Protein AF-A0A2V6E6B3-F1 (afdb_monomer)

pLDDT: mean 94.75, std 5.18, range [62.38, 98.31]

Sequence (68 aa):
MGDFNRDQPTRAQLESCEELIRYLRQRCGKIENHFAIVRPHREMNPPRWPTDCPGDAFPYSWFKRFGE

Solvent-accessible surface area (backbone atoms only — not comparable to full-atom values): 4218 Å² total; per-residue (Å²): 140,80,63,16,66,79,40,66,77,52,70,67,55,54,54,52,51,49,53,50,50,53,51,47,38,66,74,73,41,60,58,96,89,36,64,76,68,53,75,56,54,44,80,68,44,57,85,94,52,78,54,68,44,73,24,77,47,38,68,70,74,61,42,64,82,39,49,132

Secondary structure (DSSP, 8-state):
---TTTSPPPHHHHHHHHHHHHHHHHHH-EETTEEPP---HHHHS-TTS---TT-TTS-GGGGGGG--

Radius of gyration: 13.22 Å; Cα contacts (8 Å, |Δi|>4): 58; chains: 1; bounding box: 27×21×33 Å

Mean predicted aligned error: 2.89 Å

Foldseek 3Di:
DDALQPDEDDPVRLVVVVVVLVVCQVVVDDDPNHGDQDAFPQVVDPPVDGDCPPHDNYPRVSSVVRHD

Structure (mmCIF, N/CA/C/O backbone):
data_AF-A0A2V6E6B3-F1
#
_entry.id   AF-A0A2V6E6B3-F1
#
loop_
_atom_site.group_PDB
_atom_site.id
_atom_site.type_symbol
_atom_site.label_atom_id
_atom_site.label_alt_id
_atom_site.label_comp_id
_atom_site.label_asym_id
_atom_site.label_entity_id
_atom_site.label_seq_id
_atom_site.pdbx_PDB_ins_code
_atom_site.Cartn_x
_atom_site.Cartn_y
_atom_site.Cartn_z
_atom_site.occupancy
_atom_site.B_iso_or_equiv
_atom_site.auth_seq_id
_atom_site.auth_comp_id
_atom_site.auth_asym_id
_atom_site.auth_atom_id
_atom_site.pdbx_PDB_model_num
ATOM 1 N N . MET A 1 1 ? 3.996 5.699 -7.447 1.00 76.88 1 MET A N 1
ATOM 2 C CA . MET A 1 1 ? 3.937 5.900 -8.911 1.00 76.88 1 MET A CA 1
ATOM 3 C C . MET A 1 1 ? 4.976 4.987 -9.523 1.00 76.88 1 MET A C 1
ATOM 5 O O . MET A 1 1 ? 6.139 5.116 -9.161 1.00 76.88 1 MET A O 1
ATOM 9 N N . GLY A 1 2 ? 4.544 4.040 -10.347 1.00 92.56 2 GLY A N 1
ATOM 10 C CA . GLY A 1 2 ? 5.401 3.022 -10.953 1.00 92.56 2 GLY A CA 1
ATOM 11 C C . GLY A 1 2 ? 4.562 1.873 -11.508 1.00 92.56 2 GLY A C 1
ATOM 12 O O . GLY A 1 2 ? 3.445 1.659 -11.035 1.00 92.56 2 GLY A O 1
ATOM 13 N N . ASP A 1 3 ? 5.098 1.173 -12.507 1.00 95.75 3 ASP A N 1
ATOM 14 C CA . ASP A 1 3 ? 4.588 -0.122 -12.962 1.00 95.75 3 ASP A CA 1
ATOM 15 C C . ASP A 1 3 ? 5.380 -1.221 -12.248 1.00 95.75 3 ASP A C 1
ATOM 17 O O . ASP A 1 3 ? 6.461 -1.625 -12.686 1.00 95.75 3 ASP A O 1
ATOM 21 N N . PHE A 1 4 ? 4.854 -1.698 -11.118 1.00 97.50 4 PHE A N 1
ATOM 22 C CA . PHE A 1 4 ? 5.537 -2.730 -10.342 1.00 97.50 4 PHE A CA 1
ATOM 23 C C . PHE A 1 4 ? 5.334 -4.140 -10.897 1.00 97.50 4 PHE A C 1
ATOM 25 O O . PHE A 1 4 ? 5.614 -5.107 -10.201 1.00 97.50 4 PHE A O 1
ATOM 32 N N . ASN A 1 5 ? 4.872 -4.301 -12.139 1.00 96.94 5 ASN A N 1
ATOM 33 C CA . ASN A 1 5 ? 5.122 -5.539 -12.878 1.00 96.94 5 ASN A CA 1
ATOM 34 C C . ASN A 1 5 ? 6.557 -5.599 -13.423 1.00 96.94 5 ASN A C 1
ATOM 36 O O . ASN A 1 5 ? 7.024 -6.675 -13.787 1.00 96.94 5 ASN A O 1
ATOM 40 N N . ARG A 1 6 ? 7.252 -4.456 -13.496 1.00 96.56 6 ARG A N 1
ATOM 41 C CA . ARG A 1 6 ? 8.597 -4.336 -14.083 1.00 96.56 6 ARG A CA 1
ATOM 42 C C . ARG A 1 6 ? 9.637 -3.906 -13.062 1.00 96.56 6 ARG A C 1
ATOM 44 O O . ARG A 1 6 ? 10.721 -4.479 -13.016 1.00 96.56 6 ARG A O 1
ATOM 51 N N . ASP A 1 7 ? 9.283 -2.930 -12.233 1.00 97.06 7 ASP A N 1
ATOM 52 C CA . ASP A 1 7 ? 10.204 -2.300 -11.294 1.00 97.06 7 ASP A CA 1
ATOM 53 C C . ASP A 1 7 ? 9.821 -2.591 -9.841 1.00 97.06 7 ASP A C 1
ATOM 55 O O . ASP A 1 7 ? 8.668 -2.871 -9.520 1.00 97.06 7 ASP A O 1
ATOM 59 N N . GLN A 1 8 ? 10.781 -2.480 -8.925 1.00 96.75 8 GLN A N 1
ATOM 60 C CA . GLN A 1 8 ? 10.472 -2.506 -7.496 1.00 96.75 8 GLN A CA 1
ATOM 61 C C . GLN A 1 8 ? 10.100 -1.107 -6.988 1.00 96.75 8 GLN A C 1
ATOM 63 O O . GLN A 1 8 ? 10.637 -0.107 -7.478 1.00 96.75 8 GLN A O 1
ATOM 68 N N . PRO A 1 9 ? 9.226 -1.003 -5.970 1.00 97.50 9 PRO A N 1
ATOM 69 C CA . PRO A 1 9 ? 9.014 0.262 -5.287 1.00 97.50 9 PRO A CA 1
ATOM 70 C C . PRO A 1 9 ? 10.314 0.748 -4.651 1.00 97.50 9 PRO A C 1
ATOM 72 O O . PRO A 1 9 ? 11.111 -0.029 -4.121 1.00 97.50 9 PRO A O 1
ATOM 75 N N . THR A 1 10 ? 10.519 2.061 -4.658 1.00 97.88 10 THR A N 1
ATOM 76 C CA . THR A 1 10 ? 11.668 2.639 -3.964 1.00 97.88 10 THR A CA 1
ATOM 77 C C . THR A 1 10 ? 11.488 2.515 -2.453 1.00 97.88 10 THR A C 1
ATOM 79 O O . THR A 1 10 ? 10.367 2.476 -1.937 1.00 97.88 10 THR A O 1
ATOM 82 N N . ARG A 1 11 ? 12.599 2.533 -1.708 1.00 97.19 11 ARG A N 1
ATOM 83 C CA . ARG A 1 11 ? 12.548 2.548 -0.239 1.00 97.19 11 ARG A CA 1
ATOM 84 C C . ARG A 1 11 ? 11.675 3.694 0.295 1.00 97.19 11 ARG A C 1
ATOM 86 O O . ARG A 1 11 ? 10.824 3.461 1.143 1.00 97.19 11 ARG A O 1
ATOM 93 N N . ALA A 1 12 ? 11.818 4.893 -0.271 1.00 98.19 12 ALA A N 1
ATOM 94 C CA . ALA A 1 12 ? 11.039 6.064 0.129 1.00 98.19 12 ALA A CA 1
ATOM 95 C C . ALA A 1 12 ? 9.529 5.900 -0.127 1.00 98.19 12 ALA A C 1
ATOM 97 O O . ALA A 1 12 ? 8.717 6.392 0.656 1.00 98.19 12 ALA A O 1
ATOM 98 N N . GLN A 1 13 ? 9.137 5.193 -1.198 1.00 98.06 13 GLN A N 1
ATOM 99 C CA . GLN A 1 13 ? 7.731 4.863 -1.450 1.00 98.06 13 GLN A CA 1
ATOM 100 C C . GLN A 1 13 ? 7.180 3.938 -0.361 1.00 98.06 13 GLN A C 1
ATOM 102 O O . GLN A 1 13 ? 6.105 4.208 0.168 1.00 98.06 13 GLN A O 1
ATOM 107 N N . LEU A 1 14 ? 7.923 2.891 0.013 1.00 97.50 14 LEU A N 1
ATOM 108 C CA . LEU A 1 14 ? 7.508 1.961 1.067 1.00 97.50 14 LEU A CA 1
ATOM 109 C C . LEU A 1 14 ? 7.418 2.641 2.439 1.00 97.50 14 LEU A C 1
ATOM 111 O O . LEU A 1 14 ? 6.438 2.434 3.152 1.00 97.50 14 LEU A O 1
ATOM 115 N N . GLU A 1 15 ? 8.397 3.477 2.787 1.00 97.69 15 GLU A N 1
ATOM 116 C CA . GLU A 1 15 ? 8.411 4.242 4.043 1.00 97.69 15 GLU A CA 1
ATOM 117 C C . GLU A 1 15 ? 7.233 5.226 4.106 1.00 97.69 15 GLU A C 1
ATOM 119 O O . GLU A 1 15 ? 6.510 5.276 5.098 1.00 97.69 15 GLU A O 1
ATOM 124 N N . SER A 1 16 ? 6.966 5.944 3.012 1.00 98.31 16 SER A N 1
ATOM 125 C CA . SER A 1 16 ? 5.831 6.874 2.938 1.00 98.31 16 SER A CA 1
ATOM 126 C C . SER A 1 16 ? 4.483 6.150 3.023 1.00 98.31 16 SER A C 1
ATOM 128 O O . SER A 1 16 ? 3.568 6.616 3.702 1.00 98.31 16 SER A O 1
ATOM 130 N N . CYS A 1 17 ? 4.343 4.999 2.354 1.00 97.25 17 CYS A N 1
ATOM 131 C CA . CYS A 1 17 ? 3.136 4.177 2.442 1.00 97.25 17 CYS A CA 1
ATOM 132 C C . CYS A 1 17 ? 2.910 3.650 3.862 1.00 97.25 17 CYS A C 1
ATOM 134 O O . CYS A 1 17 ? 1.773 3.642 4.330 1.00 97.25 17 CYS A O 1
ATOM 136 N N . GLU A 1 18 ? 3.968 3.239 4.559 1.00 97.38 18 GLU A N 1
ATOM 137 C CA . GLU A 1 18 ? 3.876 2.810 5.952 1.00 97.38 18 GLU A CA 1
ATOM 138 C C . GLU A 1 18 ? 3.385 3.934 6.872 1.00 97.38 18 GLU A C 1
ATOM 140 O O . GLU A 1 18 ? 2.451 3.717 7.647 1.00 97.38 18 GLU A O 1
ATOM 145 N N . GLU A 1 19 ? 3.959 5.133 6.763 1.00 98.19 19 GLU A N 1
ATOM 146 C CA . GLU A 1 19 ? 3.530 6.283 7.567 1.00 98.19 19 GLU A CA 1
ATOM 147 C C . GLU A 1 19 ? 2.073 6.666 7.282 1.00 98.19 19 GLU A C 1
ATOM 149 O O . GLU A 1 19 ? 1.298 6.915 8.209 1.00 98.19 19 GLU A O 1
ATOM 154 N N . LEU A 1 20 ? 1.649 6.612 6.017 1.00 98.06 20 LEU A N 1
ATOM 155 C CA . LEU A 1 20 ? 0.253 6.843 5.655 1.00 98.06 20 LEU A CA 1
ATOM 156 C C . LEU A 1 20 ? -0.683 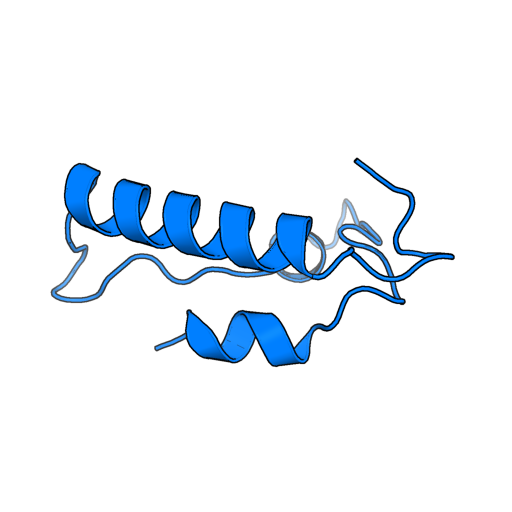5.790 6.269 1.00 98.06 20 LEU A C 1
ATOM 158 O O . LEU A 1 20 ? -1.732 6.144 6.806 1.00 98.06 20 LEU A O 1
ATOM 162 N N . ILE A 1 21 ? -0.317 4.506 6.232 1.00 97.19 21 ILE A N 1
ATOM 163 C CA . ILE A 1 21 ? -1.112 3.430 6.846 1.00 97.19 21 ILE A CA 1
ATOM 164 C C . ILE A 1 21 ? -1.220 3.636 8.360 1.00 97.19 21 ILE A C 1
ATOM 166 O O . ILE A 1 21 ? -2.313 3.507 8.918 1.00 97.19 21 ILE A O 1
ATOM 170 N N . ARG A 1 22 ? -0.114 3.980 9.033 1.00 96.44 22 ARG A N 1
ATOM 171 C CA . ARG A 1 22 ? -0.101 4.281 10.475 1.00 96.44 22 ARG A CA 1
ATOM 172 C C . ARG A 1 22 ? -1.041 5.436 10.801 1.00 96.44 22 ARG A C 1
ATOM 174 O O . ARG A 1 22 ? -1.883 5.299 11.689 1.00 96.44 22 ARG A O 1
ATOM 181 N N . TYR A 1 23 ? -0.945 6.525 10.044 1.00 97.81 23 TYR A N 1
ATOM 182 C CA . TYR A 1 23 ? -1.828 7.676 10.184 1.00 97.81 23 T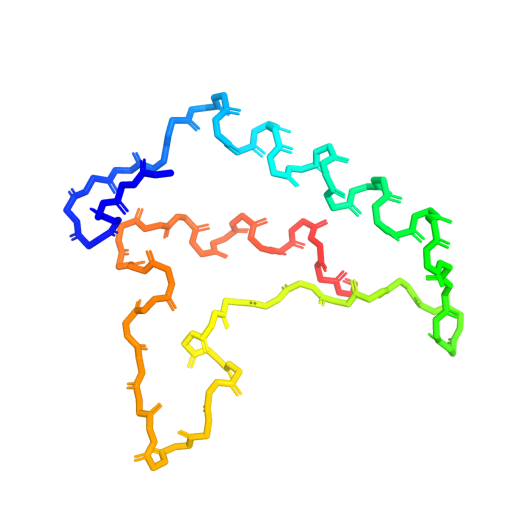YR A CA 1
ATOM 183 C C . TYR A 1 23 ? -3.305 7.296 10.008 1.00 97.81 23 TYR A C 1
ATOM 185 O O . TYR A 1 23 ? -4.136 7.632 10.852 1.00 97.81 23 TYR A O 1
ATOM 193 N N . LEU A 1 24 ? -3.644 6.553 8.949 1.00 97.12 24 LEU A N 1
ATOM 194 C CA . LEU A 1 24 ? -5.022 6.136 8.676 1.00 97.12 24 LEU A CA 1
ATOM 195 C C . LEU A 1 24 ? -5.571 5.218 9.771 1.00 97.12 24 LEU A C 1
ATOM 197 O O . LEU A 1 24 ? -6.702 5.405 10.206 1.00 97.12 24 LEU A O 1
ATOM 201 N N . ARG A 1 25 ? -4.769 4.276 10.281 1.00 95.94 25 ARG A N 1
ATOM 202 C CA . ARG A 1 25 ? -5.153 3.411 11.409 1.00 95.94 25 ARG A CA 1
ATOM 203 C C . ARG A 1 25 ? -5.442 4.206 12.680 1.00 95.94 25 ARG A C 1
ATOM 205 O O . ARG A 1 25 ? -6.415 3.915 13.369 1.00 95.94 25 ARG A O 1
ATOM 212 N N . GLN A 1 26 ? -4.631 5.219 12.980 1.00 95.56 26 GLN A N 1
ATOM 213 C CA . GLN A 1 26 ? -4.877 6.105 14.120 1.00 95.56 26 GLN A CA 1
ATOM 214 C C . GLN A 1 26 ? -6.139 6.951 13.919 1.00 95.56 26 GLN A C 1
ATOM 216 O O . GLN A 1 26 ? -6.946 7.073 14.836 1.00 95.56 26 GLN A O 1
ATOM 221 N N . ARG A 1 27 ? -6.333 7.504 12.716 1.00 97.12 27 ARG A N 1
ATOM 222 C CA . ARG A 1 27 ? -7.460 8.390 12.398 1.00 97.12 27 ARG A CA 1
ATOM 223 C C . ARG A 1 27 ? -8.803 7.662 12.316 1.00 97.12 27 ARG A C 1
ATOM 225 O O . ARG A 1 27 ? -9.809 8.208 12.755 1.00 97.12 27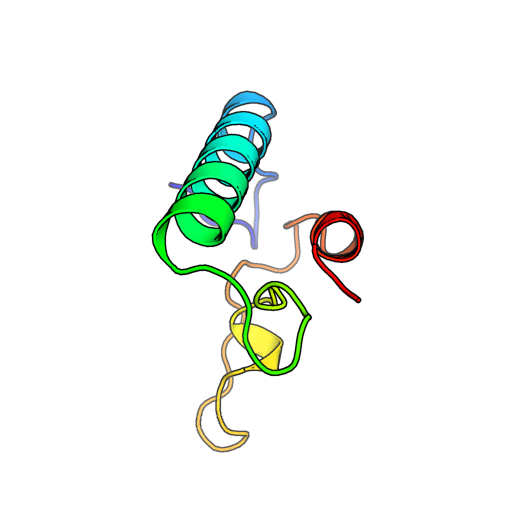 ARG A O 1
ATOM 232 N N . CYS A 1 28 ? -8.832 6.474 11.719 1.00 96.00 28 CYS A N 1
ATOM 233 C CA . CYS A 1 28 ? -10.052 5.688 11.522 1.00 96.00 28 CYS A CA 1
ATOM 234 C C . CYS A 1 28 ? -10.368 4.774 12.715 1.00 96.00 28 CYS A C 1
ATOM 236 O O . CYS A 1 28 ? -11.505 4.332 12.852 1.00 96.00 28 CYS A O 1
ATOM 238 N N . GLY A 1 29 ? -9.389 4.509 13.582 1.00 93.88 29 GLY A N 1
ATOM 239 C CA . GLY A 1 29 ? -9.564 3.678 14.765 1.00 93.88 29 GLY A CA 1
ATOM 240 C C . GLY A 1 29 ? -9.600 2.180 14.460 1.00 93.88 29 GLY A C 1
ATOM 241 O O . GLY A 1 29 ? -9.078 1.701 13.450 1.00 93.88 29 GLY A O 1
ATOM 242 N N . LYS A 1 30 ? -10.181 1.429 15.398 1.00 94.88 30 LYS A N 1
ATOM 243 C CA . LYS A 1 30 ? -10.259 -0.033 15.368 1.00 94.88 30 LYS A CA 1
ATOM 244 C C . LYS A 1 30 ? -11.678 -0.500 15.055 1.00 94.88 30 LYS A C 1
ATOM 246 O O . LYS A 1 30 ? -12.641 0.102 15.522 1.00 94.88 30 LYS A O 1
ATOM 251 N N . ILE A 1 31 ? -11.785 -1.609 14.332 1.00 91.12 31 ILE A N 1
ATOM 252 C CA . ILE A 1 31 ? -13.023 -2.353 14.086 1.00 91.12 31 ILE A CA 1
ATOM 253 C C . ILE A 1 31 ? -12.884 -3.665 14.854 1.00 91.12 31 ILE A C 1
ATOM 255 O O . ILE A 1 31 ? -11.870 -4.342 14.714 1.00 91.12 31 ILE A O 1
ATOM 259 N N . GLU A 1 32 ? -13.845 -3.980 15.724 1.00 91.75 32 GLU A N 1
ATOM 260 C CA . GLU A 1 32 ? -13.807 -5.197 16.557 1.00 91.75 32 GLU A CA 1
ATOM 261 C C . GLU A 1 32 ? -12.490 -5.356 17.352 1.00 91.75 32 GLU A C 1
ATOM 263 O O . GLU A 1 32 ? -11.964 -6.446 17.504 1.00 91.75 32 GLU A O 1
ATOM 268 N N . ASN A 1 33 ? -11.937 -4.254 17.879 1.00 92.38 33 ASN A N 1
ATOM 269 C CA . ASN A 1 33 ? -10.632 -4.182 18.570 1.00 92.38 33 ASN A CA 1
ATOM 270 C C . ASN A 1 33 ? -9.376 -4.427 17.708 1.00 92.38 33 ASN A C 1
ATOM 272 O O . ASN A 1 33 ? -8.258 -4.336 18.232 1.00 92.38 33 ASN A O 1
ATOM 276 N N . HIS A 1 34 ? -9.526 -4.594 16.395 1.00 93.31 34 HIS A N 1
ATOM 277 C CA . HIS A 1 34 ? -8.426 -4.754 15.446 1.00 93.31 34 HIS A CA 1
ATOM 278 C C . HIS A 1 34 ? -8.258 -3.517 14.558 1.00 93.31 34 HIS A C 1
ATOM 280 O O . HIS A 1 34 ? -9.211 -2.807 14.239 1.00 93.31 34 HIS A O 1
ATOM 286 N N . PHE A 1 35 ? -7.019 -3.219 14.161 1.00 94.75 35 PHE A N 1
ATOM 287 C CA . PHE A 1 35 ? -6.795 -2.234 13.104 1.00 94.75 35 PHE A CA 1
ATOM 288 C C . PHE A 1 35 ? -7.170 -2.834 11.750 1.00 94.75 35 PHE A C 1
ATOM 290 O O . PHE A 1 35 ? -7.029 -4.036 11.544 1.00 94.75 35 PHE A O 1
ATOM 297 N N . ALA A 1 36 ? -7.583 -1.990 10.803 1.00 92.75 36 ALA A N 1
ATOM 298 C CA . ALA A 1 36 ? -7.865 -2.440 9.444 1.00 92.75 36 ALA A CA 1
ATOM 299 C C . ALA A 1 36 ? -6.655 -3.178 8.840 1.00 92.75 36 ALA A C 1
ATOM 301 O O . ALA A 1 36 ? -5.534 -2.649 8.840 1.00 92.75 36 ALA A O 1
ATOM 302 N N . ILE A 1 37 ? -6.892 -4.385 8.322 1.00 93.69 37 ILE A N 1
ATOM 303 C CA . ILE A 1 37 ? -5.902 -5.171 7.580 1.00 93.69 37 ILE A CA 1
ATOM 304 C C . ILE A 1 37 ? -5.601 -4.507 6.235 1.00 93.69 37 ILE A C 1
ATOM 306 O O . ILE A 1 37 ? -6.496 -3.965 5.583 1.00 93.69 37 ILE A O 1
ATOM 310 N N . VAL A 1 38 ? -4.343 -4.556 5.802 1.00 94.88 38 VAL A N 1
ATOM 311 C CA . VAL A 1 38 ? -3.938 -4.047 4.484 1.00 94.88 38 VAL A CA 1
ATOM 312 C C . VAL A 1 38 ? -3.670 -5.230 3.567 1.00 94.88 38 VAL A C 1
ATOM 314 O O . VAL A 1 38 ? -2.815 -6.061 3.862 1.00 94.88 38 VAL A O 1
ATOM 317 N N . ARG A 1 39 ? -4.399 -5.295 2.452 1.00 95.06 39 ARG A N 1
ATOM 318 C CA . ARG A 1 39 ? -4.291 -6.361 1.449 1.00 95.06 39 ARG A CA 1
ATOM 319 C C . ARG A 1 39 ? -4.020 -5.776 0.060 1.00 95.06 39 ARG A C 1
ATOM 321 O O . ARG A 1 39 ? -4.496 -4.672 -0.222 1.00 95.06 39 ARG A O 1
ATOM 328 N N . PRO A 1 40 ? -3.271 -6.475 -0.810 1.00 95.75 40 PRO A N 1
ATOM 329 C CA . PRO A 1 40 ? -3.068 -6.047 -2.190 1.00 95.75 40 PRO A CA 1
ATOM 330 C C . PRO A 1 40 ? -4.386 -6.065 -2.974 1.00 95.75 40 PRO A C 1
ATOM 332 O O . PRO A 1 40 ? -5.280 -6.868 -2.707 1.00 95.75 40 PRO A O 1
ATOM 335 N N . HIS A 1 41 ? -4.495 -5.208 -3.993 1.00 96.38 41 HIS A N 1
ATOM 336 C CA . HIS A 1 41 ? -5.708 -5.106 -4.812 1.00 96.38 41 HIS A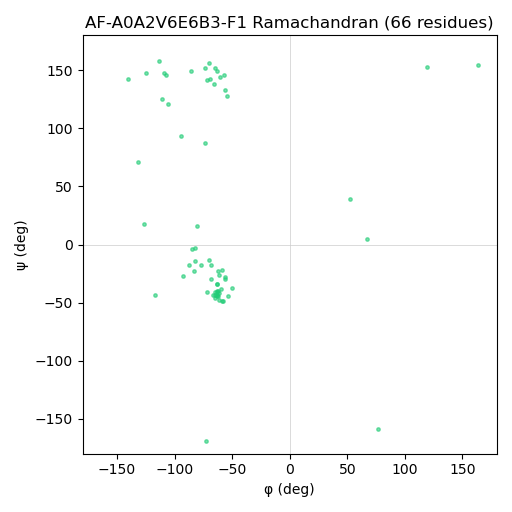 CA 1
ATOM 337 C C . HIS A 1 41 ? -6.057 -6.436 -5.501 1.00 96.38 41 HIS A C 1
ATOM 339 O O . H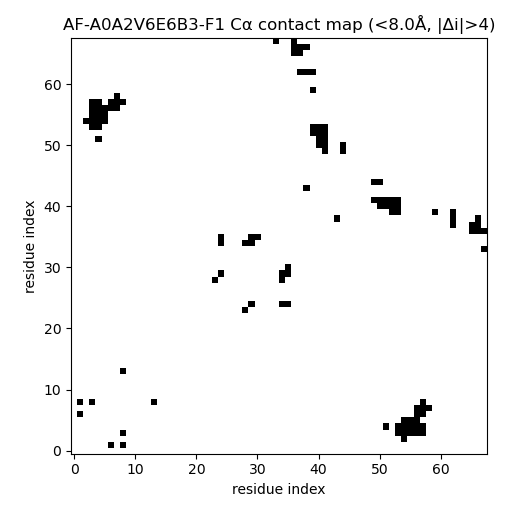IS A 1 41 ? -7.224 -6.825 -5.510 1.00 96.38 41 HIS A O 1
ATOM 345 N N . ARG A 1 42 ? -5.046 -7.178 -5.969 1.00 95.50 42 ARG A N 1
ATOM 346 C CA . ARG A 1 42 ? -5.174 -8.531 -6.530 1.00 95.50 42 ARG A CA 1
ATOM 347 C C . ARG A 1 42 ? -5.970 -9.495 -5.648 1.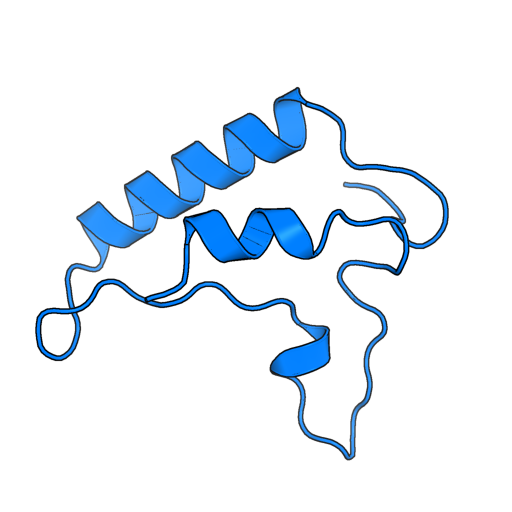00 95.50 42 ARG A C 1
ATOM 349 O O . ARG A 1 42 ? -6.724 -10.300 -6.177 1.00 95.50 42 ARG A O 1
ATOM 356 N N . GLU A 1 43 ? -5.821 -9.417 -4.326 1.00 94.44 43 GLU A N 1
ATOM 357 C CA . GLU A 1 43 ? -6.539 -10.290 -3.382 1.00 94.44 43 GLU A CA 1
ATOM 358 C C . GLU A 1 43 ? -7.954 -9.793 -3.059 1.00 94.44 43 GLU A C 1
ATOM 360 O O . GLU A 1 43 ? -8.803 -10.567 -2.622 1.00 94.44 43 GLU A O 1
ATOM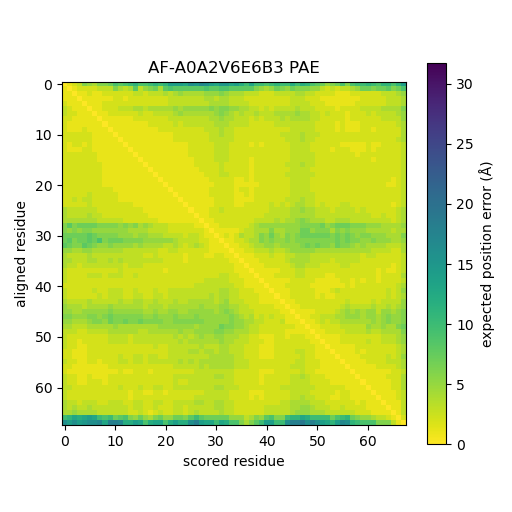 365 N N . MET A 1 44 ? -8.207 -8.497 -3.241 1.00 94.31 44 MET A N 1
ATOM 366 C CA . MET A 1 44 ? -9.471 -7.857 -2.875 1.00 94.31 44 MET A CA 1
ATOM 367 C C . MET A 1 44 ? -10.481 -7.819 -4.018 1.00 94.31 44 MET A C 1
ATOM 369 O O . MET A 1 44 ? -11.684 -7.733 -3.767 1.00 94.31 44 MET A O 1
ATOM 373 N N . ASN A 1 45 ? -10.009 -7.819 -5.264 1.00 94.94 45 ASN A N 1
ATOM 374 C CA . ASN A 1 45 ? -10.890 -7.636 -6.405 1.00 94.94 45 ASN A CA 1
ATOM 375 C C . ASN A 1 45 ? -11.762 -8.888 -6.627 1.00 94.94 45 ASN A C 1
ATOM 377 O O . ASN A 1 45 ? -11.272 -10.011 -6.478 1.00 94.94 45 ASN A O 1
ATOM 381 N N . PRO A 1 46 ? -13.050 -8.744 -6.997 1.00 94.62 46 PRO A N 1
ATOM 382 C CA . PRO A 1 46 ? -13.902 -9.892 -7.279 1.00 94.62 46 PRO A CA 1
ATOM 383 C C . PRO A 1 46 ? -13.311 -10.783 -8.383 1.00 94.62 46 PRO A C 1
ATOM 385 O O . PRO A 1 46 ? -12.788 -10.247 -9.359 1.00 94.62 46 PRO A O 1
ATOM 388 N N . PRO A 1 47 ? -13.489 -12.119 -8.333 1.00 92.06 47 PRO A N 1
ATOM 389 C CA . PRO A 1 47 ? -12.900 -13.034 -9.321 1.00 92.06 47 PRO A CA 1
ATOM 390 C C . PRO A 1 47 ? -13.262 -12.729 -10.782 1.00 92.06 47 PRO A C 1
ATOM 392 O O . PRO A 1 47 ? -12.490 -13.013 -11.690 1.00 92.06 47 PRO A O 1
ATOM 395 N N . ARG A 1 48 ? -14.433 -12.121 -11.019 1.00 96.44 48 ARG A N 1
ATOM 396 C CA . ARG A 1 48 ? -14.885 -11.683 -12.353 1.00 96.44 48 ARG A CA 1
ATOM 397 C C . ARG A 1 48 ? -14.114 -10.483 -12.921 1.00 96.44 48 ARG A C 1
ATOM 399 O O . ARG A 1 48 ? -14.264 -10.180 -14.099 1.00 96.44 48 ARG A O 1
ATOM 406 N N . TRP A 1 49 ? -13.330 -9.798 -12.094 1.00 96.00 49 TRP A N 1
ATOM 407 C CA . TRP A 1 49 ? -12.504 -8.650 -12.455 1.00 96.00 49 TRP A CA 1
ATOM 408 C C . TRP A 1 49 ? -11.094 -8.862 -11.894 1.00 96.00 49 TRP A C 1
ATOM 410 O O . TRP A 1 49 ? -10.712 -8.220 -10.922 1.00 96.00 49 TRP A O 1
ATOM 420 N N . PRO A 1 50 ? -10.303 -9.792 -12.445 1.00 95.50 50 PRO A N 1
ATOM 421 C CA . PRO A 1 50 ? -8.940 -9.987 -11.971 1.00 95.50 50 PRO A CA 1
ATOM 422 C C . PRO A 1 50 ? -8.101 -8.726 -12.212 1.00 95.50 50 PRO A C 1
ATOM 424 O O . PRO A 1 50 ? -8.321 -7.978 -13.164 1.00 95.50 50 PRO A O 1
ATOM 427 N N . THR A 1 51 ? -7.124 -8.491 -11.341 1.00 96.62 51 THR A N 1
ATOM 428 C CA . THR A 1 51 ? -6.146 -7.411 -11.493 1.00 96.62 51 THR A CA 1
ATOM 429 C C . THR A 1 51 ? -4.769 -7.897 -11.068 1.00 96.62 51 THR A C 1
ATOM 431 O O . THR A 1 51 ? -4.627 -8.663 -10.116 1.00 96.62 51 THR A O 1
ATOM 434 N N . ASP A 1 52 ? -3.747 -7.450 -11.783 1.00 95.81 52 ASP A N 1
ATOM 435 C CA . ASP A 1 52 ? -2.345 -7.667 -11.454 1.00 95.81 52 ASP A CA 1
ATOM 436 C C . ASP A 1 52 ? -1.823 -6.662 -10.408 1.00 95.81 52 ASP A C 1
ATOM 438 O O . ASP A 1 52 ? -0.794 -6.914 -9.787 1.00 95.81 52 ASP A O 1
ATOM 442 N N . CYS A 1 53 ? -2.549 -5.575 -10.137 1.00 95.81 53 CYS A N 1
ATOM 443 C CA . CYS A 1 53 ? -2.202 -4.548 -9.154 1.00 95.81 53 CYS A CA 1
ATOM 444 C C . CYS A 1 53 ? -1.986 -5.134 -7.734 1.00 95.81 53 CYS A C 1
ATOM 446 O O . CYS A 1 53 ? -2.837 -5.883 -7.247 1.00 95.81 53 CYS A O 1
ATOM 448 N N . PRO A 1 54 ? -0.903 -4.774 -7.010 1.00 96.88 54 PRO A N 1
ATOM 449 C CA . PRO A 1 54 ? 0.030 -3.671 -7.280 1.00 96.88 54 PRO A CA 1
ATOM 450 C C . PRO A 1 54 ? 1.140 -3.965 -8.298 1.00 96.88 54 PRO A C 1
ATOM 452 O O . PRO A 1 54 ? 1.892 -3.050 -8.608 1.00 96.88 54 PRO A O 1
ATOM 455 N N . GLY A 1 55 ? 1.223 -5.186 -8.821 1.00 97.69 55 GLY A N 1
ATOM 456 C CA . GLY A 1 55 ? 2.233 -5.647 -9.773 1.00 97.69 55 GLY A CA 1
ATOM 457 C C . GLY A 1 55 ? 3.067 -6.806 -9.218 1.00 97.69 55 GLY A C 1
ATOM 458 O O . GLY A 1 55 ? 3.185 -6.950 -8.000 1.00 97.69 55 GLY A O 1
ATOM 459 N N . ASP A 1 56 ? 3.610 -7.661 -10.086 1.00 96.62 56 ASP A N 1
ATOM 460 C CA . ASP A 1 56 ? 4.327 -8.893 -9.693 1.00 96.62 56 ASP A CA 1
ATOM 461 C C . ASP A 1 56 ? 5.670 -8.667 -8.979 1.00 96.62 56 ASP A C 1
ATOM 463 O O . ASP A 1 56 ? 6.061 -9.470 -8.132 1.00 96.62 56 ASP A O 1
ATOM 467 N N . ALA A 1 57 ? 6.368 -7.573 -9.280 1.00 97.31 57 ALA A N 1
ATOM 468 C CA . ALA A 1 57 ? 7.627 -7.193 -8.642 1.00 97.31 57 ALA A CA 1
ATOM 469 C C . ALA A 1 57 ? 7.426 -6.407 -7.332 1.00 97.31 57 ALA A C 1
ATOM 471 O O . ALA A 1 57 ? 8.400 -6.099 -6.638 1.00 97.31 57 ALA A O 1
ATOM 472 N N . PHE A 1 58 ? 6.182 -6.093 -6.949 1.00 97.62 58 PHE A N 1
ATOM 473 C CA . PHE A 1 58 ? 5.912 -5.519 -5.635 1.00 97.62 58 PHE A CA 1
ATOM 474 C C . PHE A 1 58 ? 6.244 -6.545 -4.532 1.00 97.62 58 PHE A C 1
ATOM 476 O O . PHE A 1 58 ? 5.889 -7.717 -4.656 1.00 97.62 58 PHE A O 1
ATOM 483 N N . PRO A 1 59 ? 6.878 -6.156 -3.412 1.00 96.31 59 PRO A N 1
ATOM 484 C CA . PRO A 1 59 ? 7.221 -7.097 -2.351 1.00 96.31 59 PRO A CA 1
ATOM 485 C C . PRO A 1 59 ? 5.970 -7.525 -1.564 1.00 96.31 59 PRO A C 1
ATOM 487 O O . PRO A 1 59 ? 5.656 -6.943 -0.532 1.00 96.31 59 PRO A O 1
ATOM 490 N N . TYR A 1 60 ? 5.253 -8.568 -2.000 1.00 94.94 60 TYR A N 1
ATOM 491 C CA . TYR A 1 60 ? 4.024 -9.039 -1.327 1.00 94.94 60 TYR A CA 1
ATOM 492 C C . TYR A 1 60 ? 4.239 -9.397 0.155 1.00 94.94 60 TYR A C 1
ATOM 494 O O . TYR A 1 60 ? 3.347 -9.221 0.982 1.00 94.94 60 TYR A O 1
ATOM 502 N N . SER A 1 61 ? 5.445 -9.834 0.531 1.00 94.50 61 SER A N 1
ATOM 503 C CA . SER A 1 61 ? 5.810 -10.075 1.933 1.00 94.50 61 SER A CA 1
ATOM 504 C C . SER A 1 61 ? 5.763 -8.814 2.805 1.00 94.50 61 SER A C 1
ATOM 506 O O . SER A 1 61 ? 5.575 -8.933 4.014 1.00 94.50 61 SER A O 1
ATOM 508 N N . TRP A 1 62 ? 5.873 -7.616 2.221 1.00 95.50 62 TRP A N 1
ATOM 509 C CA . TRP A 1 62 ? 5.778 -6.338 2.932 1.00 95.50 62 TRP A CA 1
ATOM 510 C C . TRP A 1 62 ? 4.395 -6.124 3.560 1.00 95.50 62 TRP A C 1
ATOM 512 O O . TRP A 1 62 ? 4.313 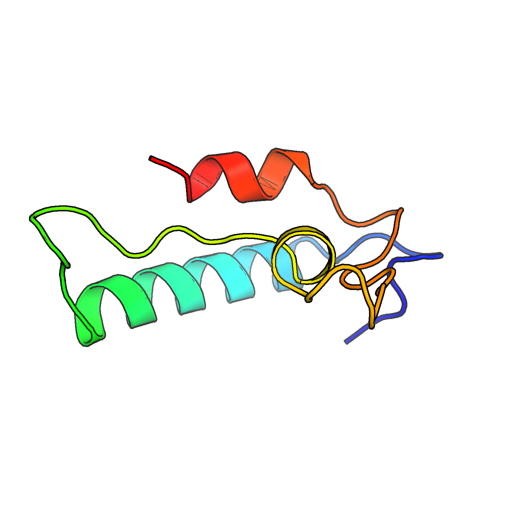-5.589 4.666 1.00 95.50 62 TRP A O 1
ATOM 522 N N . PHE A 1 63 ? 3.317 -6.612 2.928 1.00 94.88 63 PHE A N 1
ATOM 523 C CA . PHE A 1 63 ? 1.955 -6.505 3.472 1.00 94.88 63 PHE A CA 1
ATOM 524 C C . PHE A 1 63 ? 1.790 -7.228 4.814 1.00 94.88 63 PHE A C 1
ATOM 526 O O . PHE A 1 63 ? 0.986 -6.797 5.638 1.00 94.88 63 PHE A O 1
ATOM 533 N N . LYS A 1 64 ? 2.605 -8.257 5.094 1.00 92.44 64 LYS A N 1
ATOM 534 C CA . LYS A 1 64 ? 2.567 -9.007 6.364 1.00 92.44 64 LYS A CA 1
ATOM 535 C C . LYS A 1 64 ? 2.807 -8.125 7.592 1.00 92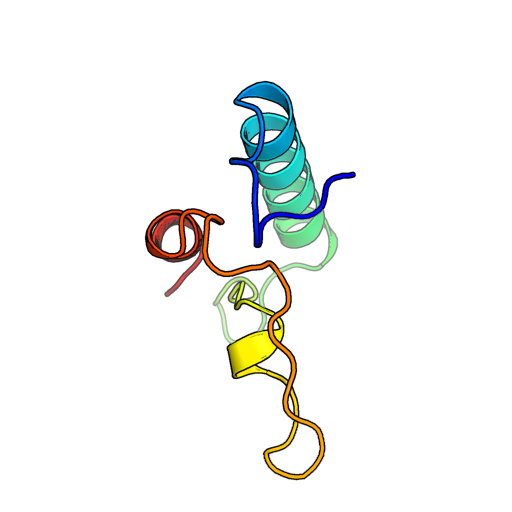.44 64 LYS A C 1
ATOM 537 O O . LYS A 1 64 ? 2.377 -8.471 8.681 1.00 92.44 64 LYS A O 1
ATOM 542 N N . ARG A 1 65 ? 3.448 -6.964 7.422 1.00 92.69 65 ARG A N 1
ATOM 543 C CA . ARG A 1 65 ? 3.674 -5.974 8.491 1.00 92.69 65 ARG A CA 1
ATOM 544 C C . ARG A 1 65 ? 2.382 -5.302 8.969 1.00 92.69 65 ARG A C 1
ATOM 546 O O . ARG A 1 65 ? 2.367 -4.682 10.027 1.00 92.69 65 ARG A O 1
ATOM 553 N N . PHE A 1 66 ? 1.320 -5.400 8.174 1.00 92.50 66 PHE A N 1
ATOM 554 C CA . PHE A 1 66 ? 0.021 -4.780 8.415 1.00 92.50 66 PHE A CA 1
ATOM 555 C C . PHE A 1 66 ? -1.124 -5.804 8.365 1.00 92.50 66 PHE A C 1
ATOM 557 O O . PHE A 1 66 ? -2.283 -5.407 8.220 1.00 92.50 66 PHE A O 1
ATOM 564 N N . GLY A 1 67 ? -0.808 -7.097 8.474 1.00 81.44 67 GLY A N 1
ATOM 565 C CA . GLY A 1 67 ? -1.791 -8.151 8.716 1.00 81.44 67 GLY A CA 1
ATOM 566 C C . GLY A 1 67 ? -2.319 -8.133 10.155 1.00 81.44 67 GLY A C 1
ATOM 567 O O . GLY A 1 67 ? -2.101 -7.157 10.880 1.00 81.44 67 GLY A O 1
ATOM 568 N N . GLU A 1 68 ? -3.036 -9.198 10.521 1.00 62.38 68 GLU A N 1
ATOM 569 C CA . GLU A 1 68 ? -3.416 -9.504 11.911 1.00 62.38 68 GLU A CA 1
ATOM 570 C C . GLU A 1 68 ? -2.197 -9.776 12.802 1.00 62.38 68 GLU A C 1
ATOM 572 O O . GLU A 1 68 ? -1.218 -10.384 12.304 1.00 62.38 68 GLU A O 1
#